Protein AF-A0A081A9B8-F1 (afdb_monomer)

Solvent-accessible surface area (backbone atoms only — not comparable to full-atom values): 4037 Å² total; per-residue (Å²): 133,56,71,42,68,82,70,72,54,72,76,51,80,64,49,52,50,52,53,54,51,40,52,51,42,44,49,52,19,51,52,35,48,57,46,24,76,79,36,73,89,36,43,67,58,18,54,51,36,42,54,52,31,51,53,46,44,54,50,52,50,49,53,54,52,51,49,51,56,59,76,74,104

Nearest PDB structures (foldseek):
  8qaf-assembly1_A  TM=7.480E-01  e=1.367E+00  synthetic construct

Mean predicted aligned error: 4.13 Å

Secondary structure (DSSP, 8-state):
--HHHHTT----HHHHHHHHHHHHHHHHHHHHHHHHHH-GGGHHHHHHHHHHHHHHHHHHHHHHHHHHHHHT-

Sequence (73 aa):
MMVMDRYRLQPDKWGNRIIRCNNCIQLASCICSLLSICISELGDLADIMNCIAQCTYTTTQGCMTAQVNVELR

Organism: NCBI:txid1317066

pLDDT: 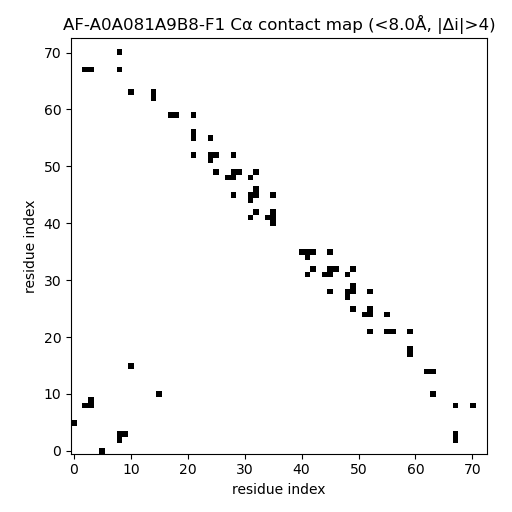mean 91.97, std 7.94, range [48.0, 98.31]

Structure (mmCIF, N/CA/C/O backbone):
data_AF-A0A081A9B8-F1
#
_entry.id   AF-A0A081A9B8-F1
#
loop_
_atom_site.group_PDB
_atom_site.id
_atom_site.type_symbol
_atom_site.label_atom_id
_atom_site.label_alt_id
_atom_site.label_comp_id
_atom_site.label_asym_id
_atom_site.label_entity_id
_atom_site.label_seq_id
_atom_site.pdbx_PDB_ins_code
_atom_site.Cartn_x
_atom_site.Cartn_y
_atom_site.Cartn_z
_atom_site.occupancy
_atom_site.B_iso_or_equiv
_atom_site.auth_seq_id
_atom_site.auth_comp_id
_atom_site.auth_asym_id
_atom_site.auth_atom_id
_atom_site.pdbx_PDB_model_num
ATOM 1 N N . MET A 1 1 ? 0.285 -12.279 -13.211 1.00 48.00 1 MET A N 1
ATOM 2 C CA . MET A 1 1 ? 1.740 -12.435 -13.421 1.00 48.00 1 MET A CA 1
ATOM 3 C C . MET A 1 1 ? 2.326 -11.051 -13.646 1.00 48.00 1 MET A C 1
ATOM 5 O O . MET A 1 1 ? 2.021 -10.444 -14.668 1.00 48.00 1 MET A O 1
ATOM 9 N N . MET A 1 2 ? 3.017 -10.506 -12.638 1.00 72.25 2 MET A N 1
ATOM 10 C CA . MET A 1 2 ? 3.558 -9.141 -12.680 1.00 72.25 2 MET A CA 1
ATOM 11 C C . MET A 1 2 ? 4.617 -9.036 -13.782 1.00 72.25 2 MET A C 1
ATOM 13 O O . MET A 1 2 ? 5.314 -10.009 -14.049 1.00 72.25 2 MET A O 1
ATOM 17 N N . VAL A 1 3 ? 4.730 -7.875 -14.430 1.00 79.06 3 VAL A N 1
ATOM 18 C CA . VAL A 1 3 ? 5.716 -7.600 -15.494 1.00 79.06 3 VAL A CA 1
ATOM 19 C C . VAL A 1 3 ? 7.126 -8.050 -15.089 1.00 79.06 3 VAL A C 1
ATOM 21 O O . VAL A 1 3 ? 7.830 -8.663 -15.886 1.00 79.06 3 VAL A O 1
ATOM 24 N N . MET A 1 4 ? 7.481 -7.870 -13.816 1.00 75.25 4 MET A N 1
ATOM 25 C CA . MET A 1 4 ? 8.749 -8.333 -13.253 1.00 75.25 4 MET A CA 1
ATOM 26 C C . MET A 1 4 ? 8.973 -9.847 -13.380 1.00 75.25 4 MET A C 1
ATOM 28 O O . MET A 1 4 ? 10.079 -10.271 -13.676 1.00 75.25 4 MET A O 1
ATOM 32 N N . ASP A 1 5 ? 7.937 -10.671 -13.239 1.00 82.12 5 ASP A N 1
ATOM 33 C CA . ASP A 1 5 ? 8.052 -12.131 -13.347 1.00 82.12 5 ASP A CA 1
ATOM 34 C C . ASP A 1 5 ? 8.247 -12.578 -14.806 1.00 82.12 5 ASP A C 1
ATOM 36 O O . ASP A 1 5 ? 9.076 -13.435 -15.105 1.00 82.12 5 ASP A O 1
ATOM 40 N N . ARG A 1 6 ? 7.555 -11.919 -15.751 1.00 83.75 6 ARG A N 1
ATOM 41 C CA . ARG A 1 6 ? 7.710 -12.196 -17.193 1.00 83.75 6 ARG A CA 1
ATOM 42 C C . ARG A 1 6 ? 9.117 -11.886 -17.702 1.00 83.75 6 ARG A C 1
ATOM 44 O O . ARG A 1 6 ? 9.630 -12.627 -18.532 1.00 83.75 6 ARG A O 1
ATOM 51 N N . TYR A 1 7 ? 9.719 -10.809 -17.207 1.00 83.44 7 TYR A N 1
ATOM 52 C CA . TYR A 1 7 ? 11.047 -10.351 -17.624 1.00 83.44 7 TYR A CA 1
ATOM 53 C C . TYR A 1 7 ? 12.158 -10.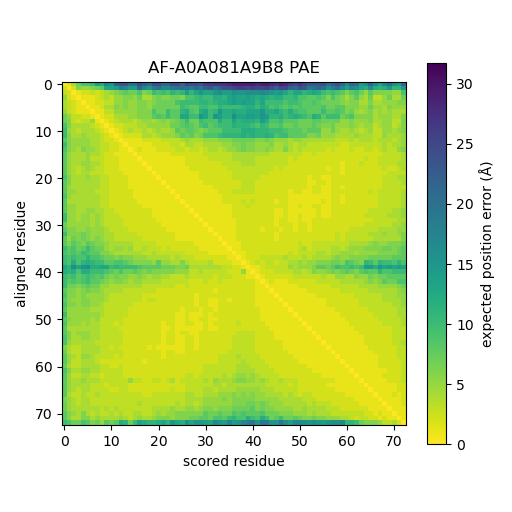733 -16.631 1.00 83.44 7 TYR A C 1
ATOM 55 O O . TYR A 1 7 ? 13.301 -10.323 -16.806 1.00 83.44 7 TYR A O 1
ATOM 63 N N . ARG A 1 8 ? 11.840 -11.540 -15.603 1.00 82.12 8 ARG A N 1
ATOM 64 C CA . ARG A 1 8 ? 12.742 -11.933 -14.499 1.00 82.12 8 ARG A CA 1
ATOM 65 C C . ARG A 1 8 ? 13.455 -10.738 -13.842 1.00 82.12 8 ARG A C 1
ATOM 67 O O . ARG A 1 8 ? 14.589 -10.866 -13.384 1.00 82.12 8 ARG A O 1
ATOM 74 N N . LEU A 1 9 ? 12.779 -9.592 -13.791 1.00 83.44 9 LEU A N 1
ATOM 75 C CA . LEU A 1 9 ? 13.238 -8.388 -13.107 1.00 83.44 9 LEU A CA 1
ATOM 76 C C . LEU A 1 9 ? 13.071 -8.569 -11.601 1.00 83.44 9 LEU A C 1
ATOM 78 O O . LEU A 1 9 ? 12.120 -9.202 -11.133 1.00 83.44 9 LEU A O 1
ATOM 82 N N . GLN A 1 10 ? 13.986 -7.991 -10.834 1.00 83.94 10 GLN A N 1
ATOM 83 C CA . GLN A 1 10 ? 13.923 -8.005 -9.381 1.00 83.94 10 GLN A CA 1
ATOM 84 C C . GLN A 1 10 ? 14.051 -6.580 -8.847 1.00 83.94 10 GLN A C 1
ATOM 86 O O . GLN A 1 10 ? 14.857 -5.809 -9.369 1.00 83.94 10 GLN A O 1
ATOM 91 N N . PRO A 1 11 ? 13.301 -6.226 -7.788 1.00 82.38 11 PRO A N 1
ATOM 92 C CA . PRO A 1 11 ? 13.525 -4.974 -7.088 1.00 82.38 11 PRO A CA 1
ATOM 93 C C . PRO A 1 11 ? 14.973 -4.901 -6.616 1.00 82.38 11 PRO A C 1
ATOM 95 O O . PRO A 1 11 ? 15.527 -5.879 -6.098 1.00 82.38 11 PRO A O 1
ATOM 98 N N . ASP A 1 12 ? 15.578 -3.728 -6.751 1.00 87.19 12 ASP A N 1
ATOM 99 C CA . ASP A 1 12 ? 16.934 -3.514 -6.282 1.00 87.19 12 ASP A CA 1
ATOM 100 C C . ASP A 1 12 ? 16.994 -3.534 -4.733 1.00 87.19 12 ASP A C 1
ATOM 102 O O . ASP A 1 12 ? 15.993 -3.706 -4.020 1.00 87.19 12 ASP A O 1
ATOM 106 N N . LYS A 1 13 ? 18.194 -3.387 -4.158 1.00 90.81 13 LYS A N 1
ATOM 107 C CA . LYS A 1 13 ? 18.370 -3.406 -2.693 1.00 90.81 13 LYS A CA 1
ATOM 108 C C . LYS A 1 13 ? 17.572 -2.296 -1.998 1.00 90.81 13 LYS A C 1
ATOM 110 O O . LYS A 1 13 ? 17.092 -2.512 -0.883 1.00 90.81 13 LYS A O 1
ATOM 115 N N . TRP A 1 14 ? 17.432 -1.132 -2.625 1.00 87.88 14 TRP A N 1
ATOM 116 C CA . TRP A 1 14 ? 16.644 -0.012 -2.121 1.00 87.88 14 TRP A CA 1
ATOM 117 C C . TRP A 1 14 ? 15.151 -0.258 -2.307 1.00 87.88 14 TRP A C 1
ATOM 119 O O . TRP A 1 14 ? 14.414 -0.094 -1.335 1.00 87.88 14 TRP A O 1
ATOM 129 N N . GLY A 1 15 ? 14.714 -0.770 -3.463 1.00 90.31 15 GLY A N 1
ATOM 130 C CA . GLY A 1 15 ? 13.333 -1.209 -3.670 1.00 90.31 15 GLY A CA 1
ATOM 131 C C . GLY A 1 15 ? 12.858 -2.189 -2.589 1.00 90.31 15 GLY A C 1
ATOM 132 O O . GLY A 1 15 ? 11.829 -1.973 -1.946 1.00 90.31 15 GLY A O 1
ATOM 133 N N . ASN A 1 16 ? 13.664 -3.203 -2.267 1.00 92.25 16 ASN A N 1
ATOM 134 C CA . ASN A 1 16 ? 13.348 -4.146 -1.188 1.00 92.25 16 ASN A CA 1
ATOM 135 C C . ASN A 1 16 ? 13.231 -3.481 0.196 1.00 92.25 16 ASN A C 1
ATOM 137 O O . ASN A 1 16 ? 12.409 -3.895 1.016 1.00 92.25 16 ASN A O 1
ATOM 141 N N . ARG A 1 17 ? 14.025 -2.440 0.482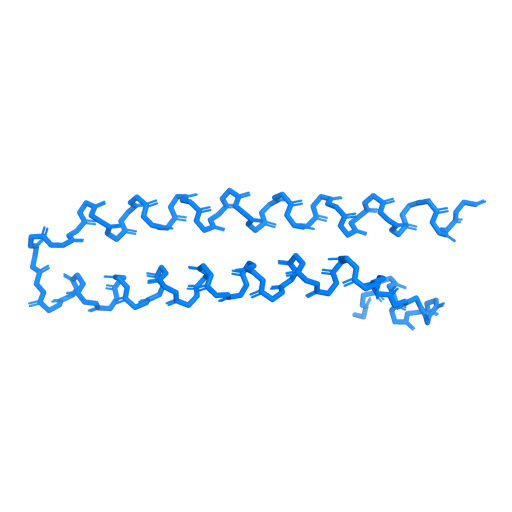 1.00 94.38 17 ARG A N 1
ATOM 142 C CA . ARG A 1 17 ? 13.912 -1.673 1.737 1.00 94.38 17 ARG A CA 1
ATOM 143 C C . ARG A 1 17 ? 12.613 -0.873 1.790 1.00 94.38 17 ARG A C 1
ATOM 145 O O . ARG A 1 17 ? 11.957 -0.886 2.829 1.00 94.38 17 ARG A O 1
ATOM 152 N N . ILE A 1 18 ? 12.226 -0.239 0.684 1.00 94.62 18 ILE A N 1
ATOM 153 C CA . ILE A 1 18 ? 10.963 0.504 0.580 1.00 94.62 18 ILE A CA 1
ATOM 154 C C . ILE A 1 18 ? 9.778 -0.447 0.786 1.00 94.62 18 ILE A C 1
ATOM 156 O O . ILE A 1 18 ? 8.915 -0.163 1.611 1.00 94.62 18 ILE A O 1
ATOM 160 N N . ILE A 1 19 ? 9.781 -1.616 0.134 1.00 94.94 19 ILE A N 1
ATOM 161 C CA . ILE A 1 19 ? 8.727 -2.634 0.296 1.00 94.94 19 ILE A CA 1
ATOM 162 C C . ILE A 1 19 ? 8.602 -3.067 1.759 1.00 94.94 19 ILE A C 1
ATOM 164 O O . ILE A 1 19 ? 7.501 -3.116 2.303 1.00 94.94 19 ILE A O 1
ATOM 168 N N . ARG A 1 20 ? 9.726 -3.347 2.430 1.00 96.50 20 ARG A N 1
ATOM 169 C CA . ARG A 1 20 ? 9.721 -3.730 3.850 1.00 96.50 20 ARG A CA 1
ATOM 170 C C . ARG A 1 20 ? 9.173 -2.623 4.749 1.00 96.50 20 ARG A C 1
ATOM 172 O O . ARG A 1 20 ? 8.416 -2.924 5.668 1.00 96.50 20 ARG A O 1
ATOM 179 N N . CYS A 1 21 ? 9.538 -1.370 4.482 1.00 96.44 21 CYS A N 1
ATOM 180 C CA . CYS A 1 21 ? 9.009 -0.215 5.203 1.00 96.44 21 CYS A CA 1
ATOM 181 C C . CYS 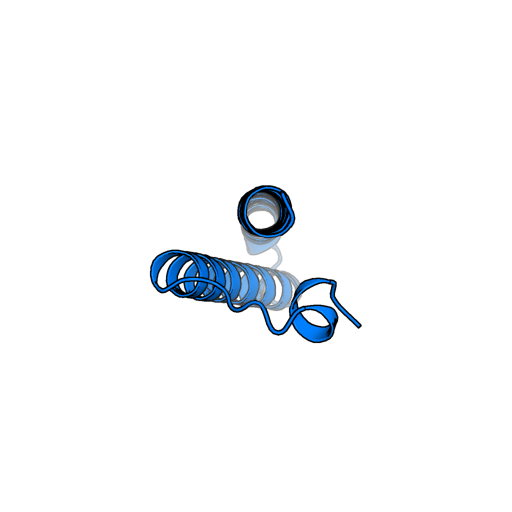A 1 21 ? 7.491 -0.099 5.012 1.00 96.44 21 CYS A C 1
ATOM 183 O O . CYS A 1 21 ? 6.750 -0.063 5.992 1.00 96.44 21 CYS A O 1
ATOM 185 N N . ASN A 1 22 ? 7.021 -0.158 3.763 1.00 97.56 22 ASN A N 1
ATOM 186 C CA . ASN A 1 22 ? 5.600 -0.112 3.446 1.00 97.56 22 ASN A CA 1
ATOM 187 C C . ASN A 1 22 ? 4.822 -1.238 4.144 1.00 97.56 22 ASN A C 1
ATOM 189 O O . ASN A 1 22 ? 3.785 -0.984 4.743 1.00 97.56 22 ASN A O 1
ATOM 193 N N . ASN A 1 23 ? 5.343 -2.468 4.148 1.00 97.06 23 ASN A N 1
ATOM 194 C CA . ASN A 1 23 ? 4.700 -3.591 4.835 1.00 97.06 23 ASN A CA 1
ATOM 195 C C . ASN A 1 23 ? 4.589 -3.370 6.352 1.00 97.06 23 ASN A C 1
ATOM 197 O O . ASN A 1 23 ? 3.583 -3.746 6.948 1.00 97.06 23 ASN A O 1
ATOM 201 N N . CYS A 1 24 ? 5.594 -2.746 6.975 1.00 98.31 24 CYS A N 1
ATOM 202 C CA . CYS A 1 24 ? 5.549 -2.392 8.394 1.00 98.31 24 CYS A CA 1
ATOM 203 C C . CYS A 1 24 ? 4.426 -1.383 8.686 1.00 98.31 24 CYS A C 1
ATOM 205 O O . CYS A 1 24 ? 3.644 -1.576 9.614 1.00 98.31 24 CYS A O 1
ATOM 207 N N . ILE A 1 25 ? 4.299 -0.347 7.852 1.00 97.88 25 ILE A N 1
ATOM 208 C CA . ILE A 1 25 ? 3.269 0.692 7.995 1.00 97.88 25 ILE A CA 1
ATOM 209 C C . ILE A 1 25 ? 1.868 0.113 7.758 1.00 97.88 25 ILE A C 1
ATOM 211 O O . ILE A 1 25 ? 0.953 0.396 8.529 1.00 97.88 25 ILE A O 1
ATOM 215 N N . GLN A 1 26 ? 1.710 -0.759 6.757 1.00 98.12 26 GLN A N 1
ATOM 216 C CA . GLN A 1 26 ? 0.448 -1.458 6.492 1.00 98.12 26 GLN A CA 1
ATOM 217 C C . GLN A 1 26 ? 0.035 -2.351 7.672 1.00 98.12 26 GLN A C 1
ATOM 219 O O . GLN A 1 26 ? -1.133 -2.368 8.058 1.00 98.12 26 GLN A O 1
ATOM 224 N N . LEU A 1 27 ? 0.987 -3.061 8.289 1.00 98.31 27 LEU A N 1
ATOM 225 C CA . LEU A 1 27 ? 0.715 -3.864 9.482 1.00 98.31 27 LEU A CA 1
ATOM 226 C C . LEU A 1 27 ? 0.311 -2.983 10.673 1.00 98.31 27 LEU A C 1
ATOM 228 O O . LEU A 1 27 ? -0.643 -3.313 11.372 1.00 98.31 27 LEU A O 1
ATOM 232 N N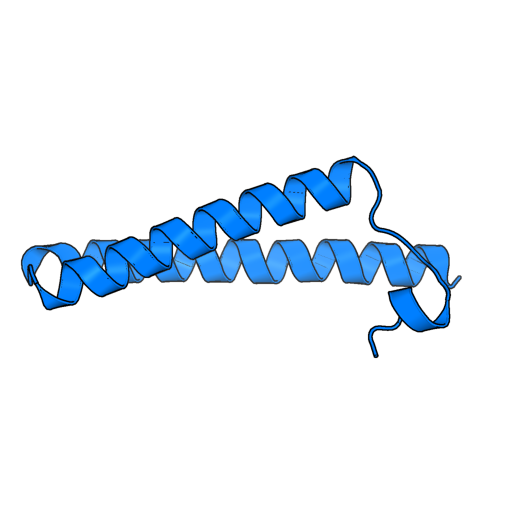 . ALA A 1 28 ? 0.999 -1.858 10.883 1.00 97.25 28 ALA A N 1
ATOM 233 C CA . ALA A 1 28 ? 0.663 -0.912 11.943 1.00 97.25 28 ALA A CA 1
ATOM 234 C C . ALA A 1 28 ? -0.751 -0.335 11.765 1.00 97.25 28 ALA A C 1
ATOM 236 O O . ALA A 1 28 ? -1.529 -0.334 12.715 1.00 97.25 28 ALA A O 1
ATOM 237 N N . SER A 1 29 ? -1.115 0.074 10.545 1.00 97.75 29 SER A N 1
ATOM 238 C CA . SER A 1 29 ? -2.474 0.531 10.231 1.00 97.75 29 SER A CA 1
ATOM 239 C C . SER A 1 29 ? -3.518 -0.555 10.495 1.00 97.75 29 SER A C 1
ATOM 241 O O . SER A 1 29 ? -4.511 -0.276 11.160 1.00 97.75 29 SER A O 1
ATOM 243 N N . CYS A 1 30 ? -3.259 -1.799 10.080 1.00 97.44 30 CYS A N 1
ATOM 244 C CA . CYS A 1 30 ? -4.146 -2.931 10.354 1.00 97.44 30 CYS A CA 1
ATOM 245 C C . CYS A 1 30 ? -4.363 -3.145 11.863 1.00 97.44 30 CYS A C 1
ATOM 247 O O . CYS A 1 30 ? -5.497 -3.302 12.313 1.00 97.44 30 CYS A O 1
ATOM 249 N N . ILE A 1 31 ? -3.292 -3.089 12.662 1.00 97.69 31 ILE A N 1
ATOM 250 C CA . ILE A 1 31 ? -3.381 -3.200 14.125 1.00 97.69 31 ILE A CA 1
ATOM 251 C C . ILE A 1 31 ? -4.211 -2.050 14.710 1.00 97.69 31 ILE A C 1
ATOM 253 O O . ILE A 1 31 ? -5.080 -2.305 15.541 1.00 97.69 31 ILE A O 1
ATOM 257 N N . CYS A 1 32 ? -3.997 -0.805 14.270 1.00 96.50 32 CYS A N 1
ATOM 258 C CA . CYS A 1 32 ? -4.795 0.339 14.720 1.00 96.50 32 CYS A CA 1
ATOM 259 C C . CYS A 1 32 ? -6.283 0.172 14.381 1.00 96.50 32 CYS A C 1
ATOM 261 O O . CYS A 1 32 ? -7.126 0.406 15.244 1.00 96.50 32 CYS A O 1
ATOM 263 N N . SER A 1 33 ? -6.612 -0.299 13.175 1.00 96.38 33 SER A N 1
ATOM 264 C CA . SER A 1 33 ? -7.997 -0.585 12.784 1.00 96.38 33 SER A CA 1
ATOM 265 C C . SER A 1 33 ? -8.635 -1.671 13.653 1.00 96.38 33 SER A C 1
ATOM 267 O O . SER A 1 33 ? -9.774 -1.512 14.080 1.00 96.38 33 SER A O 1
ATOM 269 N N . LEU A 1 34 ? -7.908 -2.747 13.975 1.00 96.81 34 LEU A N 1
ATOM 270 C CA . LEU A 1 34 ? -8.406 -3.796 14.873 1.00 96.81 34 LEU A CA 1
ATOM 271 C C . L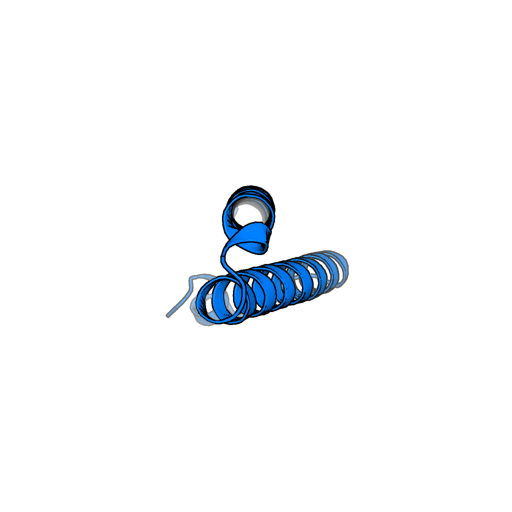EU A 1 34 ? -8.606 -3.284 16.306 1.00 96.81 34 LEU A C 1
ATOM 273 O O . LEU A 1 34 ? -9.609 -3.604 16.939 1.00 96.81 34 LEU A O 1
ATOM 277 N N . LEU A 1 35 ? -7.680 -2.469 16.817 1.00 95.31 35 LEU A N 1
ATOM 278 C CA . LEU A 1 35 ? -7.792 -1.877 18.152 1.00 95.31 35 LEU A CA 1
ATOM 279 C C . LEU A 1 35 ? -8.954 -0.885 18.253 1.00 95.31 35 LEU A C 1
ATOM 281 O O . LEU A 1 35 ? -9.608 -0.842 19.292 1.00 95.31 35 LEU A O 1
ATOM 285 N N . SER A 1 36 ? -9.253 -0.146 17.182 1.00 96.75 36 SER A N 1
ATOM 286 C CA . SER A 1 36 ? -10.396 0.772 17.133 1.00 96.75 36 SER A CA 1
ATOM 287 C C . SER A 1 36 ? -11.748 0.062 17.269 1.00 96.75 36 SER A C 1
ATOM 289 O O . SER A 1 36 ? -12.693 0.677 17.754 1.00 96.75 36 SER A O 1
ATOM 291 N N . ILE A 1 37 ? -11.848 -1.227 16.917 1.00 94.88 37 ILE A N 1
ATOM 292 C CA . ILE A 1 37 ? -13.060 -2.032 17.159 1.00 94.88 37 ILE A CA 1
ATOM 293 C C . ILE A 1 37 ? -13.265 -2.261 18.664 1.00 94.88 37 ILE A C 1
ATOM 295 O O . ILE A 1 37 ? -14.397 -2.295 19.142 1.00 94.88 37 ILE A O 1
ATOM 299 N N . CYS A 1 38 ? -12.173 -2.419 19.414 1.00 95.19 38 CYS A N 1
ATOM 300 C CA . CYS A 1 38 ? -12.206 -2.674 20.853 1.00 95.19 38 CYS A CA 1
ATOM 301 C C . CYS A 1 38 ? -12.274 -1.386 21.689 1.00 95.19 38 CYS A C 1
ATOM 303 O O . CYS A 1 38 ? -12.777 -1.415 22.811 1.00 95.19 38 CYS A O 1
ATOM 305 N N . ILE A 1 39 ? -11.724 -0.279 21.179 1.00 94.56 39 ILE A N 1
ATOM 306 C CA . ILE A 1 39 ? -11.569 0.995 21.890 1.00 94.56 39 ILE A CA 1
ATOM 307 C C . ILE A 1 39 ? -12.023 2.131 20.966 1.00 94.56 39 ILE A C 1
ATOM 309 O O . ILE A 1 39 ? -11.277 2.551 20.081 1.00 94.56 39 ILE A O 1
ATOM 313 N N . SER A 1 40 ? -13.226 2.660 21.202 1.00 89.56 40 SER A N 1
ATOM 314 C CA . SER A 1 40 ? -13.841 3.691 20.350 1.00 89.56 40 SER A CA 1
ATOM 315 C C . SER A 1 40 ? -13.006 4.973 20.223 1.00 89.56 40 SER A C 1
ATOM 317 O O . SER A 1 40 ? -12.987 5.585 19.161 1.00 89.56 40 SER A O 1
ATOM 319 N N . GLU A 1 41 ? -12.257 5.343 21.266 1.00 93.25 41 GLU A N 1
ATOM 320 C CA . GLU A 1 41 ? -11.383 6.531 21.287 1.00 93.25 41 GLU A CA 1
ATOM 321 C C . GLU A 1 41 ? -10.186 6.438 20.317 1.00 93.25 41 GLU A C 1
ATOM 323 O O . GLU A 1 41 ? -9.495 7.424 20.080 1.00 93.25 41 GLU A O 1
ATOM 328 N N . LEU A 1 42 ? -9.905 5.254 19.755 1.00 93.56 42 LEU A N 1
ATOM 329 C CA . LEU A 1 42 ? -8.812 5.046 18.797 1.00 93.56 42 LEU A CA 1
ATOM 330 C C . LEU A 1 42 ? -9.244 5.189 17.329 1.00 93.56 42 LEU A C 1
ATOM 332 O O . LEU A 1 42 ? -8.410 4.978 16.447 1.00 93.56 42 LEU A O 1
ATOM 336 N N . GLY A 1 43 ? -10.504 5.547 17.054 1.00 94.69 43 GLY A N 1
ATOM 337 C CA . GLY A 1 43 ? -11.030 5.700 15.690 1.00 94.69 43 GLY A CA 1
ATOM 338 C C . GLY A 1 43 ? -10.208 6.663 14.835 1.00 94.69 43 GLY A C 1
ATOM 339 O O . GLY A 1 43 ? -9.661 6.265 13.807 1.00 94.69 43 GLY A O 1
ATOM 340 N N . ASP A 1 44 ? -10.008 7.890 15.320 1.00 96.44 44 ASP A N 1
ATOM 341 C CA . ASP A 1 44 ? -9.243 8.916 14.598 1.00 96.44 44 ASP A CA 1
ATOM 342 C C . ASP A 1 44 ? -7.796 8.475 14.326 1.00 96.44 44 ASP A C 1
ATOM 344 O O . ASP A 1 44 ? -7.235 8.733 13.259 1.00 96.44 44 ASP A O 1
ATOM 348 N N . LEU A 1 45 ? -7.181 7.761 15.277 1.00 94.50 45 LEU A N 1
ATOM 349 C CA . LEU A 1 45 ? -5.833 7.223 15.103 1.00 94.50 45 LEU A CA 1
ATOM 350 C C . LEU A 1 45 ? -5.797 6.160 13.999 1.00 94.50 45 LEU A C 1
ATOM 352 O O . LEU A 1 45 ? -4.858 6.141 13.199 1.00 94.50 45 LEU A O 1
ATOM 356 N N . ALA A 1 46 ? -6.795 5.276 13.949 1.00 96.81 46 ALA A N 1
ATOM 357 C CA . ALA A 1 46 ? -6.901 4.259 12.911 1.00 96.81 46 ALA A CA 1
ATOM 358 C C . ALA A 1 46 ? -7.071 4.884 11.519 1.00 96.81 46 ALA A C 1
ATOM 360 O O . ALA A 1 46 ? -6.392 4.455 10.582 1.00 96.81 46 ALA A O 1
ATOM 361 N N . ASP A 1 47 ? -7.885 5.933 11.398 1.00 97.38 47 ASP A N 1
ATOM 362 C CA . ASP A 1 47 ? -8.104 6.646 10.136 1.00 97.38 47 ASP A CA 1
ATOM 363 C C . ASP A 1 47 ? -6.849 7.383 9.657 1.00 97.38 47 ASP A C 1
ATOM 365 O O . ASP A 1 47 ? -6.466 7.272 8.486 1.00 97.38 47 ASP A O 1
ATOM 369 N N . ILE A 1 48 ? -6.143 8.074 10.561 1.00 97.75 48 ILE A N 1
ATOM 370 C CA . ILE A 1 48 ? -4.868 8.733 10.243 1.00 97.75 48 ILE A CA 1
ATOM 371 C C . ILE A 1 48 ? -3.831 7.698 9.799 1.00 97.75 48 ILE A C 1
ATOM 373 O O . ILE A 1 48 ? -3.173 7.881 8.771 1.00 97.75 48 ILE A O 1
ATOM 377 N N . MET A 1 49 ? -3.694 6.592 10.535 1.00 97.94 49 MET A N 1
ATOM 378 C CA . MET A 1 49 ? -2.748 5.536 10.179 1.00 97.94 49 MET A CA 1
ATOM 379 C C . MET A 1 49 ? -3.088 4.887 8.838 1.00 97.94 49 MET A C 1
ATOM 381 O O . MET A 1 49 ? -2.178 4.625 8.053 1.00 97.94 49 MET A O 1
ATOM 385 N N . ASN A 1 50 ? -4.371 4.682 8.538 1.00 97.88 50 ASN A N 1
ATOM 386 C CA . ASN A 1 50 ? -4.813 4.193 7.235 1.00 97.88 50 ASN A CA 1
ATOM 387 C C . ASN A 1 50 ? -4.473 5.185 6.112 1.00 97.88 50 ASN A C 1
ATOM 389 O O . ASN A 1 50 ? -3.933 4.785 5.082 1.00 97.88 50 ASN A O 1
ATOM 393 N N . CYS A 1 51 ? -4.693 6.485 6.321 1.00 98.25 51 CYS A N 1
ATOM 394 C CA . CYS A 1 51 ? -4.318 7.520 5.356 1.00 98.25 51 CYS A CA 1
ATOM 395 C C . CYS A 1 51 ? -2.806 7.512 5.060 1.00 98.25 51 CYS A C 1
ATOM 397 O O . CYS A 1 51 ? -2.396 7.506 3.895 1.00 98.25 51 CYS A O 1
ATOM 399 N N . ILE A 1 52 ? -1.970 7.426 6.102 1.00 97.94 52 ILE A N 1
ATOM 400 C CA . ILE A 1 52 ? -0.511 7.312 5.957 1.00 97.94 52 ILE A CA 1
ATOM 401 C C . ILE A 1 52 ? -0.155 6.053 5.163 1.00 97.94 52 ILE A C 1
ATOM 403 O O . ILE A 1 52 ? 0.641 6.122 4.226 1.00 97.94 52 ILE A O 1
ATOM 407 N N . ALA A 1 53 ? -0.769 4.919 5.495 1.00 97.88 53 ALA A N 1
ATOM 408 C CA . ALA A 1 53 ? -0.462 3.642 4.872 1.00 97.88 53 ALA A CA 1
ATOM 409 C C . ALA A 1 53 ? -0.842 3.605 3.377 1.00 97.88 53 ALA A C 1
ATOM 411 O O . ALA A 1 53 ? -0.078 3.096 2.551 1.00 97.88 53 ALA A O 1
ATOM 412 N N . GLN A 1 54 ? -1.955 4.243 2.992 1.00 97.94 54 GLN A N 1
ATOM 413 C CA . GLN A 1 54 ? -2.328 4.441 1.585 1.00 97.94 54 GLN A CA 1
ATOM 414 C C . GLN A 1 54 ? -1.345 5.358 0.841 1.00 97.94 54 GLN A C 1
ATOM 416 O O . GLN A 1 54 ? -0.938 5.055 -0.287 1.00 97.94 54 GLN A O 1
ATOM 421 N N . CYS A 1 55 ? -0.905 6.452 1.468 1.00 97.94 55 CYS A N 1
ATOM 422 C CA . CYS A 1 55 ? 0.102 7.344 0.887 1.00 97.94 55 CYS A CA 1
ATOM 423 C C . CYS A 1 55 ? 1.429 6.609 0.638 1.00 97.94 55 CYS A C 1
ATOM 425 O O . CYS A 1 55 ? 2.021 6.713 -0.441 1.00 97.94 55 CYS A O 1
ATOM 427 N N . THR A 1 56 ? 1.895 5.816 1.605 1.00 97.12 56 THR A N 1
ATOM 428 C CA . THR A 1 56 ? 3.145 5.058 1.455 1.00 97.12 56 THR A CA 1
ATOM 429 C C . THR A 1 56 ? 3.019 3.930 0.441 1.00 97.12 56 THR A C 1
ATOM 431 O O . THR A 1 56 ? 3.967 3.672 -0.306 1.00 97.12 56 THR A O 1
ATOM 434 N N . TYR A 1 57 ? 1.845 3.304 0.347 1.00 97.12 57 TYR A N 1
ATOM 435 C CA . TYR A 1 57 ? 1.582 2.247 -0.622 1.00 97.12 57 TYR A CA 1
ATOM 436 C C . TYR A 1 57 ? 1.610 2.769 -2.056 1.00 97.12 57 TYR A C 1
ATOM 438 O O . TYR A 1 57 ? 2.327 2.225 -2.898 1.00 97.12 57 TYR A O 1
ATOM 446 N N . THR A 1 58 ? 0.879 3.850 -2.325 1.00 97.06 58 THR A N 1
ATOM 447 C CA . THR A 1 58 ? 0.829 4.477 -3.655 1.00 97.06 58 THR A CA 1
ATOM 448 C C . THR A 1 58 ? 2.199 5.005 -4.080 1.00 97.06 58 THR A C 1
ATOM 450 O O . THR A 1 58 ? 2.614 4.783 -5.218 1.00 97.06 58 THR A O 1
ATOM 453 N N . THR A 1 59 ? 2.959 5.591 -3.151 1.00 96.12 59 THR A N 1
ATOM 454 C CA . THR A 1 59 ? 4.351 6.004 -3.396 1.00 96.12 59 THR A CA 1
ATOM 455 C C . THR A 1 59 ? 5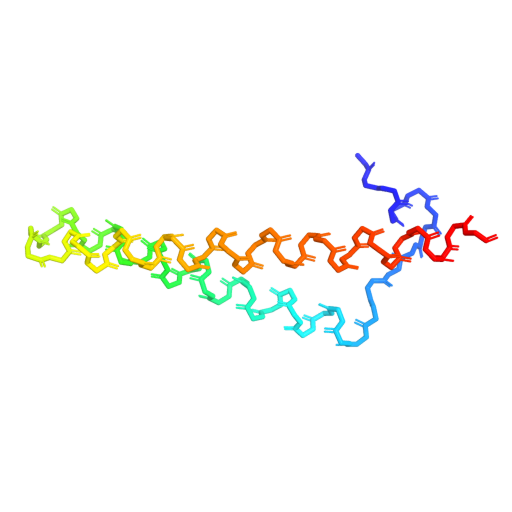.241 4.805 -3.734 1.00 96.12 59 THR A C 1
ATOM 457 O O . THR A 1 59 ? 5.968 4.832 -4.726 1.00 96.12 59 THR A O 1
ATOM 460 N N . THR A 1 60 ? 5.150 3.718 -2.959 1.00 95.19 60 THR A N 1
ATOM 461 C CA . THR A 1 60 ? 5.932 2.493 -3.197 1.00 95.19 60 THR A CA 1
ATOM 462 C C . THR A 1 60 ? 5.614 1.889 -4.564 1.00 95.19 60 THR A C 1
ATOM 464 O O . THR A 1 60 ? 6.528 1.540 -5.310 1.00 95.19 60 THR A O 1
ATOM 467 N N . GLN A 1 61 ? 4.331 1.810 -4.927 1.00 94.00 61 GLN A N 1
ATOM 468 C CA . GLN A 1 61 ? 3.908 1.352 -6.250 1.00 94.00 61 GLN A CA 1
ATOM 469 C C . GLN A 1 61 ? 4.459 2.230 -7.377 1.00 94.00 61 GLN A C 1
ATOM 471 O O . GLN A 1 61 ? 4.930 1.699 -8.386 1.00 94.00 61 GLN A O 1
ATOM 476 N N . GLY A 1 62 ? 4.435 3.554 -7.203 1.00 93.94 62 GLY A N 1
ATOM 477 C CA . GLY A 1 62 ? 5.005 4.501 -8.159 1.00 93.94 62 GLY A CA 1
ATOM 478 C C . GLY A 1 62 ? 6.489 4.235 -8.411 1.00 93.94 62 GLY A C 1
ATOM 479 O O . GLY A 1 62 ? 6.904 4.130 -9.564 1.00 93.94 62 GLY A O 1
ATOM 480 N N . CYS A 1 63 ? 7.274 4.028 -7.350 1.00 91.88 63 CYS A N 1
ATOM 481 C CA . CYS A 1 63 ? 8.699 3.706 -7.464 1.00 91.88 63 CYS A CA 1
ATOM 482 C C . CYS A 1 63 ? 8.951 2.396 -8.228 1.00 91.88 63 CYS A C 1
ATOM 484 O O . CYS A 1 63 ? 9.783 2.371 -9.132 1.00 91.88 63 CYS A O 1
ATOM 486 N N . MET A 1 64 ? 8.217 1.325 -7.908 1.00 90.81 64 MET A N 1
ATOM 487 C CA . MET A 1 64 ? 8.382 0.030 -8.588 1.00 90.81 64 MET A CA 1
AT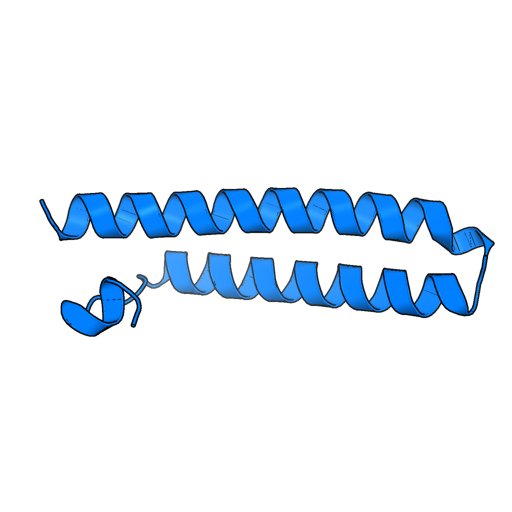OM 488 C C . MET A 1 64 ? 7.982 0.110 -10.061 1.00 90.81 64 MET A C 1
ATOM 490 O O . MET A 1 64 ? 8.645 -0.454 -10.927 1.00 90.81 64 MET A O 1
ATOM 494 N N . THR A 1 65 ? 6.915 0.851 -10.360 1.00 91.62 65 THR A N 1
ATOM 495 C CA . THR A 1 65 ? 6.451 1.060 -11.737 1.00 91.62 65 THR A CA 1
ATOM 496 C C . THR A 1 65 ? 7.469 1.860 -12.545 1.00 91.62 65 THR A C 1
ATOM 498 O O . THR A 1 65 ? 7.768 1.503 -13.684 1.00 91.62 65 THR A O 1
ATOM 501 N N . ALA A 1 66 ? 8.043 2.912 -11.954 1.00 90.94 66 ALA A N 1
ATOM 502 C CA . ALA A 1 66 ? 9.098 3.696 -12.584 1.00 90.94 66 ALA A CA 1
ATOM 503 C C . ALA A 1 66 ? 10.349 2.849 -12.860 1.00 90.94 66 ALA A C 1
ATOM 505 O O . ALA A 1 66 ? 10.900 2.937 -13.955 1.00 90.94 66 ALA A O 1
ATOM 506 N N . GLN A 1 67 ? 10.753 1.992 -11.913 1.00 88.31 67 GLN A N 1
ATOM 507 C CA . GLN A 1 67 ? 11.873 1.066 -12.102 1.00 88.31 67 GLN A CA 1
ATOM 508 C C . GLN A 1 67 ? 1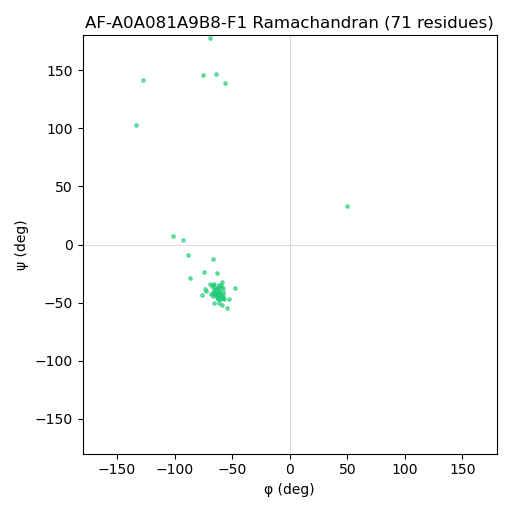1.621 0.136 -13.292 1.00 88.31 67 GLN A C 1
ATOM 510 O O . GLN A 1 67 ? 12.440 0.076 -14.203 1.00 88.31 67 GLN A O 1
ATOM 515 N N . VAL A 1 68 ? 10.465 -0.531 -13.328 1.00 89.88 68 VAL A N 1
ATOM 516 C CA . VAL A 1 68 ? 10.104 -1.431 -14.433 1.00 89.88 68 VAL A CA 1
ATOM 517 C C . VAL A 1 68 ? 10.115 -0.700 -15.777 1.00 89.88 68 VAL A C 1
ATOM 519 O O . VAL A 1 68 ? 10.603 -1.244 -16.760 1.00 89.88 68 VAL A O 1
ATOM 522 N N . ASN A 1 69 ? 9.618 0.537 -15.838 1.00 90.81 69 ASN A N 1
ATOM 523 C CA . ASN A 1 69 ? 9.618 1.318 -17.077 1.00 90.81 69 ASN A CA 1
ATOM 524 C C . ASN A 1 69 ? 11.036 1.677 -17.558 1.00 90.81 69 ASN A C 1
ATOM 526 O O . ASN A 1 69 ? 11.278 1.733 -18.758 1.00 90.81 69 ASN A O 1
ATOM 530 N N . VAL A 1 70 ? 11.972 1.919 -16.635 1.00 89.88 70 VAL A N 1
ATOM 531 C CA . VAL A 1 70 ? 13.386 2.145 -16.973 1.00 89.88 70 VAL A CA 1
ATOM 532 C C . VAL A 1 70 ? 14.065 0.845 -17.407 1.00 89.88 70 VAL A C 1
ATOM 534 O O . VAL A 1 70 ? 14.832 0.870 -18.357 1.00 89.88 70 VAL A O 1
ATOM 537 N N . GLU A 1 71 ? 13.778 -0.281 -16.750 1.00 86.75 71 GLU A N 1
ATOM 538 C CA . GLU A 1 71 ? 14.394 -1.583 -17.056 1.00 86.75 71 GLU A CA 1
ATOM 539 C C . GLU A 1 71 ? 13.869 -2.230 -18.345 1.00 86.75 71 GLU A C 1
ATOM 541 O O . GLU A 1 71 ? 14.548 -3.066 -18.936 1.00 86.75 71 GLU A O 1
ATOM 546 N N . LEU A 1 72 ? 12.662 -1.863 -18.779 1.00 87.50 72 LEU A N 1
ATOM 547 C CA . LEU A 1 72 ? 12.074 -2.324 -20.039 1.00 87.50 72 LEU A CA 1
ATOM 548 C C . LEU A 1 72 ? 12.420 -1.454 -21.250 1.00 87.50 72 LEU A C 1
ATOM 550 O O . LEU A 1 72 ? 12.053 -1.821 -22.369 1.00 87.50 72 LEU A O 1
ATOM 554 N N . ARG A 1 73 ? 13.048 -0.298 -21.032 1.00 80.00 73 ARG A N 1
ATOM 555 C CA . ARG A 1 73 ? 13.440 0.629 -22.091 1.00 80.00 73 ARG A CA 1
ATOM 556 C C . ARG A 1 73 ? 14.842 0.324 -22.596 1.00 80.00 73 ARG A C 1
ATOM 558 O O . ARG A 1 73 ? 15.019 0.425 -23.830 1.00 80.00 73 ARG A O 1
#

Foldseek 3Di:
DDPCVVVVNDQDPVLVVLVVVLVVLVVVLVVLVVVCVVPVVSVVVSVVSVVVSVVSVVVSVVVVVVVSVVVVD

Radius of gyration: 15.74 Å; Cα contacts (8 Å, |Δi|>4): 42; chains: 1; bounding box: 32×21×44 Å